Protein AF-A0A0G4HR84-F1 (afdb_monomer_lite)

Sequence (183 aa):
MVFVIFACIALIMGVVYDEWMLTPQGYNFYQYDRKYGAFGLSGAKRWTWFDFYETNFCPRVGSLMTFNQCSSPLCKYYQQKCFSFMYASYAAMTGQMFGSCCLATCAVALYCYVVPSEIGQINQYGDYPMPIPGISCFCMAVGAGMLFMSSVAACCLHRALREYDEDEDEVWAKYDRDDSDSD

Radius of gyration: 26.06 Å; chains: 1; bounding box: 68×34×80 Å

Structure (mmCIF, N/CA/C/O backbone):
data_AF-A0A0G4HR84-F1
#
_entry.id   AF-A0A0G4HR84-F1
#
loop_
_atom_site.group_PDB
_atom_site.id
_atom_site.type_symbol
_atom_site.label_atom_id
_atom_site.label_alt_id
_atom_site.label_comp_id
_atom_site.label_asym_id
_atom_site.label_entity_id
_atom_site.label_seq_id
_atom_site.pdbx_PDB_ins_code
_atom_site.Cartn_x
_atom_site.Cartn_y
_atom_site.Cartn_z
_atom_site.occupancy
_atom_site.B_iso_or_equiv
_atom_site.auth_seq_id
_atom_site.auth_comp_id
_atom_site.auth_asym_id
_atom_site.auth_atom_id
_atom_site.pdbx_PDB_model_num
ATOM 1 N N . MET A 1 1 ? 16.139 3.701 -16.767 1.00 75.06 1 MET A N 1
ATOM 2 C CA . MET A 1 1 ? 16.583 3.863 -15.358 1.00 75.06 1 MET A CA 1
ATOM 3 C C . MET A 1 1 ? 15.789 4.909 -14.580 1.00 75.06 1 MET A C 1
ATOM 5 O O . MET A 1 1 ? 15.297 4.569 -13.517 1.00 75.06 1 MET A O 1
ATOM 9 N N . VAL A 1 2 ? 15.605 6.137 -15.082 1.00 85.75 2 VAL A N 1
ATOM 10 C CA . VAL A 1 2 ? 14.897 7.216 -14.352 1.00 85.75 2 VAL A CA 1
ATOM 11 C C . VAL A 1 2 ? 13.491 6.810 -13.869 1.00 85.75 2 VAL A C 1
ATOM 13 O O . VAL A 1 2 ? 13.169 6.993 -12.699 1.00 85.75 2 VAL A O 1
ATOM 16 N N . PHE A 1 3 ? 12.687 6.169 -14.723 1.00 81.19 3 PHE A N 1
ATOM 17 C CA . PHE A 1 3 ? 11.349 5.679 -14.355 1.00 81.19 3 PHE A CA 1
ATOM 18 C C . PHE A 1 3 ? 11.356 4.644 -13.226 1.00 81.19 3 PHE A C 1
ATOM 20 O O . PHE A 1 3 ? 10.483 4.682 -12.366 1.00 81.19 3 PHE A O 1
ATOM 27 N N . VAL A 1 4 ? 12.363 3.767 -13.187 1.00 82.94 4 VAL A N 1
ATOM 28 C CA . VAL A 1 4 ? 12.513 2.756 -12.130 1.00 82.94 4 VAL A CA 1
ATOM 29 C C . VAL A 1 4 ? 12.810 3.426 -10.792 1.00 82.94 4 VAL A C 1
ATOM 31 O O . VAL A 1 4 ? 12.234 3.046 -9.782 1.00 82.94 4 VAL A O 1
ATOM 34 N N . ILE A 1 5 ? 13.648 4.467 -10.781 1.00 87.50 5 ILE A N 1
ATOM 35 C CA . ILE A 1 5 ? 13.966 5.218 -9.558 1.00 87.50 5 ILE A CA 1
ATOM 36 C C . ILE A 1 5 ? 12.703 5.876 -8.994 1.00 87.50 5 ILE A C 1
ATOM 38 O O . ILE A 1 5 ? 12.401 5.702 -7.816 1.00 87.50 5 ILE A O 1
ATOM 42 N N . PHE A 1 6 ? 11.931 6.575 -9.831 1.00 88.75 6 PHE A N 1
ATOM 43 C CA . PHE A 1 6 ? 10.670 7.182 -9.395 1.00 88.75 6 PHE A CA 1
ATOM 44 C C . PHE A 1 6 ? 9.652 6.143 -8.925 1.00 88.75 6 PHE A C 1
ATOM 46 O O . PHE A 1 6 ? 8.981 6.365 -7.919 1.00 88.75 6 PHE A O 1
ATOM 53 N N . ALA A 1 7 ? 9.578 4.995 -9.601 1.00 87.19 7 ALA A N 1
ATOM 54 C CA . ALA A 1 7 ? 8.711 3.899 -9.200 1.00 87.19 7 ALA A CA 1
ATOM 55 C C . ALA A 1 7 ? 9.098 3.344 -7.820 1.00 87.19 7 ALA A C 1
ATOM 57 O O . ALA A 1 7 ? 8.241 3.197 -6.953 1.00 87.19 7 ALA A O 1
ATOM 58 N N . CYS A 1 8 ? 10.392 3.116 -7.578 1.00 84.50 8 CYS A N 1
ATOM 59 C CA . CYS A 1 8 ? 10.902 2.686 -6.279 1.00 84.50 8 CYS A CA 1
ATOM 60 C C . CYS A 1 8 ? 10.609 3.715 -5.183 1.00 84.50 8 CYS A C 1
ATOM 62 O O . CYS A 1 8 ? 10.160 3.335 -4.107 1.00 84.50 8 CYS A O 1
ATOM 64 N N . ILE A 1 9 ? 10.806 5.011 -5.452 1.00 89.12 9 ILE A N 1
ATOM 65 C CA . ILE A 1 9 ? 10.472 6.076 -4.494 1.00 89.12 9 ILE A CA 1
ATOM 66 C C . ILE A 1 9 ? 8.974 6.050 -4.181 1.00 89.12 9 ILE A C 1
ATOM 68 O O . ILE A 1 9 ? 8.604 6.054 -3.012 1.00 89.12 9 ILE A O 1
ATOM 72 N N . ALA A 1 10 ? 8.110 5.972 -5.195 1.00 87.56 10 ALA A N 1
ATOM 73 C CA . ALA A 1 10 ? 6.664 5.917 -5.000 1.00 87.56 10 ALA A CA 1
ATOM 74 C C . ALA A 1 10 ? 6.238 4.692 -4.173 1.00 87.56 10 ALA A C 1
ATOM 76 O O . ALA A 1 10 ? 5.416 4.827 -3.270 1.00 87.56 10 ALA A O 1
ATOM 77 N N . LEU A 1 11 ? 6.842 3.524 -4.411 1.00 82.75 11 LEU A N 1
ATOM 78 C CA . LEU A 1 11 ? 6.594 2.319 -3.616 1.00 82.75 11 LEU A CA 1
ATOM 79 C C . LEU A 1 11 ? 7.079 2.477 -2.172 1.00 82.75 11 LEU A C 1
ATOM 81 O O . LEU A 1 11 ? 6.331 2.171 -1.250 1.00 82.75 11 LEU A O 1
ATOM 85 N N . ILE A 1 12 ? 8.283 3.014 -1.953 1.00 84.75 12 ILE A N 1
ATOM 86 C CA . ILE A 1 12 ? 8.812 3.274 -0.605 1.00 84.75 12 ILE A CA 1
ATOM 87 C C . ILE A 1 12 ? 7.895 4.242 0.145 1.00 84.75 12 ILE A C 1
ATOM 89 O O . ILE A 1 12 ? 7.533 3.978 1.287 1.00 84.75 12 ILE A O 1
ATOM 93 N N . MET A 1 13 ? 7.463 5.327 -0.498 1.00 86.56 13 MET A N 1
ATOM 94 C CA . MET A 1 13 ? 6.498 6.267 0.079 1.00 86.56 13 MET A CA 1
ATOM 95 C C . MET A 1 13 ? 5.164 5.569 0.371 1.00 86.56 13 MET A C 1
ATOM 97 O O . MET A 1 13 ? 4.581 5.761 1.433 1.00 86.56 13 MET A O 1
ATOM 101 N N . GLY A 1 14 ? 4.717 4.701 -0.535 1.00 80.31 14 GLY A N 1
ATOM 102 C CA . GLY A 1 14 ? 3.563 3.832 -0.353 1.00 80.31 14 GLY A CA 1
ATOM 103 C C . GLY A 1 14 ? 3.648 2.965 0.907 1.00 80.31 14 GLY A C 1
ATOM 104 O O . GLY A 1 14 ? 2.669 2.830 1.634 1.00 80.31 14 GLY A O 1
ATOM 105 N N . VAL A 1 15 ? 4.826 2.419 1.204 1.00 77.88 15 VAL A N 1
ATOM 106 C CA . VAL A 1 15 ? 5.069 1.562 2.374 1.00 77.88 15 VAL A CA 1
ATOM 107 C C . VAL A 1 15 ? 5.248 2.366 3.665 1.00 77.88 15 VAL A C 1
ATOM 109 O O . VAL A 1 15 ? 4.725 1.985 4.708 1.00 77.88 15 VAL A O 1
ATOM 112 N N . VAL A 1 16 ? 5.991 3.472 3.614 1.00 83.25 16 VAL A N 1
ATOM 113 C CA . VAL A 1 16 ? 6.385 4.241 4.806 1.00 83.25 16 VAL A CA 1
ATOM 114 C C . VAL A 1 16 ? 5.235 5.086 5.353 1.00 83.25 16 VAL A C 1
ATOM 116 O O . VAL A 1 16 ? 5.153 5.301 6.563 1.00 83.25 16 VAL A O 1
ATOM 119 N N . TYR A 1 17 ? 4.348 5.580 4.487 1.00 85.19 17 TYR A N 1
ATOM 120 C CA . TYR A 1 17 ? 3.247 6.433 4.918 1.00 85.19 17 TYR A CA 1
ATOM 121 C C . TYR A 1 17 ? 2.054 5.624 5.424 1.00 85.19 17 TYR A C 1
ATOM 123 O O . TYR A 1 17 ? 1.507 4.759 4.733 1.00 85.19 17 TYR A O 1
ATOM 131 N N . ASP A 1 18 ? 1.583 6.005 6.612 1.00 77.50 18 ASP A N 1
ATOM 132 C CA . ASP A 1 18 ? 0.468 5.365 7.311 1.00 77.50 18 ASP A CA 1
ATOM 133 C C . ASP A 1 18 ? -0.915 5.752 6.748 1.00 77.50 18 ASP A C 1
ATOM 135 O O . ASP A 1 18 ? -1.863 5.926 7.501 1.00 77.50 18 ASP A O 1
ATOM 139 N N . GLU A 1 19 ? -1.044 5.927 5.433 1.00 85.19 19 GLU A N 1
ATOM 140 C CA . GLU A 1 19 ? -2.256 6.431 4.768 1.00 85.19 19 GLU A CA 1
ATOM 141 C C . GLU A 1 19 ? -2.707 5.532 3.615 1.00 85.19 19 GLU A C 1
ATOM 143 O O . GLU A 1 19 ? -3.074 6.006 2.540 1.00 85.19 19 GLU A O 1
ATOM 148 N N . TRP A 1 20 ? -2.683 4.215 3.818 1.00 79.81 20 TRP A N 1
ATOM 149 C CA . TRP A 1 20 ? -3.296 3.297 2.858 1.00 79.81 20 TRP A CA 1
ATOM 150 C C . TRP A 1 20 ? -4.799 3.518 2.823 1.00 79.81 20 TRP A C 1
ATOM 15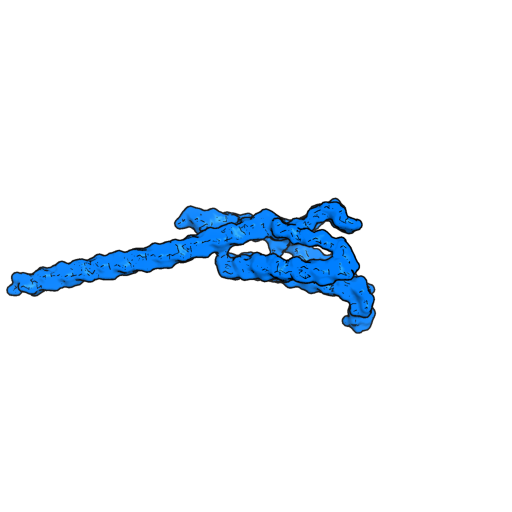2 O O . TRP A 1 20 ? -5.401 3.540 1.750 1.00 79.81 20 TRP A O 1
ATOM 162 N N . MET A 1 21 ? -5.389 3.759 3.995 1.00 78.31 21 MET A N 1
ATOM 163 C CA . MET A 1 21 ? -6.755 4.240 4.104 1.00 78.31 21 MET A CA 1
ATOM 164 C C . MET A 1 21 ? -6.926 5.318 5.144 1.00 78.31 21 MET A C 1
ATOM 166 O O . MET A 1 21 ? -6.183 5.407 6.120 1.00 78.31 21 MET A O 1
ATOM 170 N N . LEU A 1 22 ? -7.983 6.085 4.937 1.00 84.56 22 LEU A N 1
ATOM 171 C CA . LEU A 1 22 ? -8.442 7.119 5.828 1.00 84.56 22 LEU A CA 1
ATOM 172 C C . LEU A 1 22 ? -9.902 6.852 6.183 1.00 84.56 22 LEU A C 1
ATOM 174 O O . LEU A 1 22 ? -10.772 6.787 5.317 1.00 84.56 22 LEU A O 1
ATOM 178 N N . THR A 1 23 ? -10.177 6.733 7.473 1.00 83.94 23 THR A N 1
ATOM 179 C CA . THR A 1 23 ? -11.521 6.920 8.005 1.00 83.94 23 THR A CA 1
ATOM 180 C C . THR A 1 23 ? -11.618 8.359 8.509 1.00 83.94 23 THR A C 1
ATOM 182 O O . THR A 1 23 ? -10.965 8.662 9.514 1.00 83.94 23 THR A O 1
ATOM 185 N N . PRO A 1 24 ? -12.395 9.234 7.847 1.00 81.31 24 PRO A N 1
ATOM 186 C CA . PRO A 1 24 ? -12.554 10.609 8.293 1.00 81.31 24 PRO A CA 1
ATOM 187 C C . PRO A 1 24 ? -13.338 10.684 9.609 1.00 81.31 24 PRO A C 1
ATOM 189 O O . PRO A 1 24 ? -14.205 9.853 9.900 1.00 81.31 24 PRO A O 1
ATOM 192 N N . GLN A 1 25 ? -13.032 11.704 10.401 1.00 83.38 25 GLN A N 1
ATOM 193 C CA . GLN A 1 25 ? -13.768 12.080 11.600 1.00 83.38 25 GLN A CA 1
ATOM 194 C C . GLN A 1 25 ? -15.203 12.523 11.274 1.00 83.38 25 GLN A C 1
ATOM 196 O O . GLN A 1 25 ? -15.511 12.936 10.156 1.00 83.38 25 GLN A O 1
ATOM 201 N N . GLY A 1 26 ? -16.084 12.469 12.277 1.00 72.44 26 GLY A N 1
ATOM 202 C CA . GLY A 1 26 ? -17.453 12.999 12.177 1.00 72.44 26 GLY A CA 1
ATOM 203 C C . GLY A 1 26 ? -18.566 11.951 12.100 1.00 72.44 26 GLY A C 1
ATOM 204 O O . GLY A 1 26 ? -19.736 12.312 12.140 1.00 72.44 26 GLY A O 1
ATOM 205 N N . TYR A 1 27 ? -18.232 10.658 12.073 1.00 66.94 27 TYR A N 1
ATOM 206 C CA . TYR A 1 27 ? -19.216 9.577 12.189 1.00 66.94 27 TYR A CA 1
ATOM 207 C C . TYR A 1 27 ? -19.291 9.069 13.626 1.00 66.94 27 TYR A C 1
ATOM 209 O O . TYR A 1 27 ? -18.323 8.449 14.058 1.00 66.94 27 TYR A O 1
ATOM 217 N N . ASN A 1 28 ? -20.419 9.338 14.309 1.00 59.62 28 ASN A N 1
ATOM 218 C CA . ASN A 1 28 ? -20.989 8.872 15.600 1.00 59.62 28 ASN A CA 1
ATOM 219 C C . ASN A 1 28 ? -20.066 8.423 16.766 1.00 59.62 28 ASN A C 1
ATOM 221 O O . ASN A 1 28 ? -20.407 8.652 17.921 1.00 59.62 28 ASN A O 1
ATOM 225 N N . PHE A 1 29 ? -18.897 7.833 16.514 1.00 67.69 29 PHE A N 1
ATOM 226 C CA . PHE A 1 29 ? -17.915 7.365 17.500 1.00 67.69 29 PHE A CA 1
ATOM 227 C C . PHE A 1 29 ? -16.443 7.595 17.087 1.00 67.69 29 PHE A C 1
ATOM 229 O O . PHE A 1 29 ? -15.522 7.217 17.816 1.00 67.69 29 PHE A O 1
ATOM 236 N N . TYR A 1 30 ? -16.188 8.208 15.928 1.00 69.06 30 TYR A N 1
ATOM 237 C CA . TYR A 1 30 ? -14.851 8.522 15.420 1.00 69.06 30 TYR A CA 1
ATOM 238 C C . TYR A 1 30 ? -14.540 10.006 15.649 1.00 69.06 30 TYR A C 1
ATOM 240 O O . TYR A 1 30 ? -14.809 10.854 14.801 1.00 69.06 30 TYR A O 1
ATOM 248 N N . GLN A 1 31 ? -13.980 10.307 16.826 1.00 79.19 31 GLN A N 1
ATOM 249 C CA . GLN A 1 31 ? -13.562 11.665 17.213 1.00 79.19 31 GLN A CA 1
ATOM 250 C C . GLN A 1 31 ? -12.311 12.160 16.476 1.00 79.19 31 GLN A C 1
ATOM 252 O O . GLN A 1 31 ? -12.051 13.355 16.461 1.00 79.19 31 GLN A O 1
ATOM 257 N N . TYR A 1 32 ? -11.537 11.244 15.896 1.00 84.75 32 TYR A N 1
ATOM 258 C CA . TYR A 1 32 ? -10.284 11.540 15.213 1.00 84.75 32 TYR A CA 1
ATOM 259 C C . TYR A 1 32 ? -10.229 10.766 13.905 1.00 84.75 32 TYR A C 1
ATOM 261 O O . TYR A 1 32 ? -10.692 9.618 13.851 1.00 84.75 32 TYR A O 1
ATOM 269 N N . ASP A 1 33 ? -9.598 11.369 12.901 1.00 85.44 33 ASP A N 1
ATOM 270 C CA . ASP A 1 33 ? -9.232 10.676 11.674 1.00 85.44 33 ASP A CA 1
ATOM 271 C C . ASP A 1 33 ? -8.403 9.440 12.018 1.00 85.44 33 ASP A C 1
ATOM 273 O O . ASP A 1 33 ? -7.463 9.501 12.817 1.00 85.44 33 ASP A O 1
ATOM 277 N N . ARG A 1 34 ? -8.753 8.303 11.418 1.00 83.62 34 ARG A N 1
ATOM 278 C CA . ARG A 1 34 ? -7.942 7.091 11.523 1.00 83.62 34 ARG A CA 1
ATOM 279 C C . ARG A 1 34 ? -7.279 6.819 10.197 1.00 83.62 34 ARG A C 1
ATOM 281 O O . ARG A 1 34 ? -7.953 6.602 9.194 1.00 83.62 34 ARG A O 1
ATOM 288 N N . LYS A 1 35 ? -5.958 6.818 10.229 1.00 86.94 35 LYS A N 1
ATOM 289 C CA . LYS A 1 35 ? -5.100 6.507 9.104 1.00 86.94 35 LYS A CA 1
ATOM 290 C C . LYS A 1 35 ? -4.588 5.086 9.293 1.00 86.94 35 LYS A C 1
ATOM 292 O O . LYS A 1 35 ? -4.026 4.752 10.336 1.00 86.94 35 LYS A O 1
ATOM 297 N N . TYR A 1 36 ? -4.867 4.230 8.327 1.00 79.94 36 TYR A N 1
ATOM 298 C CA . TYR A 1 36 ? -4.453 2.836 8.338 1.00 79.94 36 TYR A CA 1
ATOM 299 C C . TYR A 1 36 ? -3.210 2.742 7.478 1.00 79.94 36 TYR A C 1
ATOM 301 O O . TYR A 1 36 ? -3.257 3.031 6.285 1.00 79.94 36 TYR A O 1
ATOM 309 N N . GLY A 1 37 ? -2.103 2.380 8.104 1.00 77.44 37 GLY A N 1
ATOM 310 C CA . GLY A 1 37 ? -0.826 2.179 7.459 1.00 77.44 37 GLY A CA 1
ATOM 311 C C . GLY A 1 37 ? -0.499 0.716 7.233 1.00 77.44 37 GLY A C 1
ATOM 312 O O . GLY A 1 37 ? -1.197 -0.202 7.662 1.00 77.44 37 GLY A O 1
ATOM 313 N N . ALA A 1 38 ? 0.646 0.537 6.596 1.00 70.50 38 ALA A N 1
ATOM 314 C CA . ALA A 1 38 ? 1.361 -0.717 6.451 1.00 70.50 38 ALA A CA 1
ATOM 315 C C . ALA A 1 38 ? 1.562 -1.468 7.776 1.00 70.50 38 ALA A C 1
ATOM 317 O O . ALA A 1 38 ? 1.187 -2.628 7.928 1.00 70.50 38 ALA A O 1
ATOM 318 N N . PHE A 1 39 ? 2.152 -0.773 8.746 1.00 75.38 39 PHE A N 1
ATOM 319 C CA . PHE A 1 39 ? 2.674 -1.369 9.976 1.00 75.38 39 PHE A CA 1
ATOM 320 C C . PHE A 1 39 ? 1.827 -1.035 11.202 1.00 75.38 39 PHE A C 1
ATOM 322 O O . PHE A 1 39 ? 2.048 -1.571 12.291 1.00 75.38 39 PHE A O 1
ATOM 329 N N . GLY A 1 40 ? 0.844 -0.157 11.041 1.00 79.00 40 GLY A N 1
ATOM 330 C CA . GLY A 1 40 ? 0.038 0.276 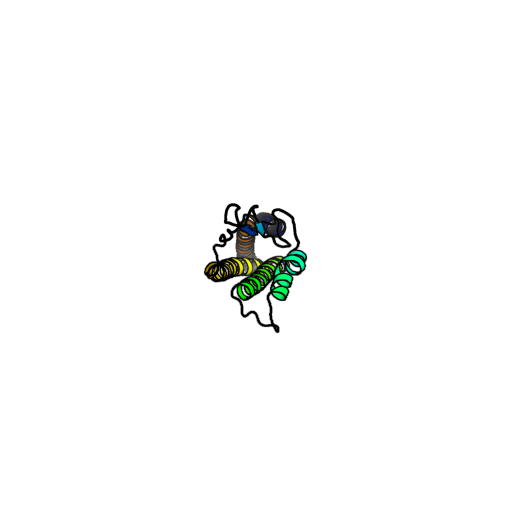12.158 1.00 79.00 40 GLY A CA 1
ATOM 331 C C . GLY A 1 40 ? -1.119 1.174 11.785 1.00 79.00 40 GLY A C 1
ATOM 332 O O . GLY A 1 40 ? -1.417 1.438 10.624 1.00 79.00 40 GLY A O 1
ATOM 333 N N . LEU A 1 41 ? -1.769 1.645 12.833 1.00 82.12 41 LEU A N 1
ATOM 334 C CA . LEU A 1 41 ? -2.863 2.586 12.802 1.00 82.12 41 LEU A CA 1
ATOM 335 C C . LEU A 1 41 ? -2.385 3.894 13.429 1.00 82.12 41 LEU A C 1
ATOM 337 O O . LEU A 1 41 ? -1.834 3.899 14.531 1.00 82.12 41 LEU A O 1
ATOM 341 N N . SER A 1 42 ? -2.657 5.008 12.764 1.00 86.75 42 SER A N 1
ATOM 342 C CA . SER A 1 42 ? -2.486 6.346 13.313 1.00 86.75 42 SER A CA 1
ATOM 343 C C . SER A 1 42 ? -3.844 7.029 13.483 1.00 86.75 42 SER A C 1
ATOM 345 O O . SER A 1 42 ? -4.789 6.775 12.742 1.00 86.75 42 SER A O 1
ATOM 347 N N . GLY A 1 43 ? -3.967 7.873 14.498 1.00 85.88 43 GLY A N 1
ATOM 348 C CA . GLY A 1 43 ? -5.188 8.596 14.843 1.00 85.88 43 GLY A CA 1
ATOM 349 C C . GLY A 1 43 ? -4.957 9.359 16.138 1.00 85.88 43 GLY A C 1
ATOM 350 O O . GLY A 1 43 ? -3.934 10.022 16.271 1.00 85.88 43 GLY A O 1
ATOM 351 N N . ALA A 1 44 ? -5.830 9.196 17.138 1.00 84.12 44 ALA A N 1
ATOM 352 C CA . ALA A 1 44 ? -5.611 9.767 18.478 1.00 84.12 44 ALA A CA 1
ATOM 353 C C . ALA A 1 44 ? -4.283 9.319 19.118 1.00 84.12 44 ALA A C 1
ATOM 355 O O . ALA A 1 44 ? -3.635 10.054 19.856 1.00 84.12 44 ALA A O 1
ATOM 356 N N . LYS A 1 45 ? -3.896 8.074 18.843 1.00 84.88 45 LYS A N 1
ATOM 357 C CA . LYS A 1 45 ? -2.634 7.467 19.249 1.00 84.88 45 LYS A CA 1
ATOM 358 C C . LYS A 1 45 ? -2.164 6.573 18.107 1.00 84.88 45 LYS A C 1
ATOM 360 O O . LYS A 1 45 ? -2.996 6.023 17.384 1.00 84.88 45 LYS A O 1
ATOM 365 N N . ARG A 1 46 ? -0.848 6.437 17.951 1.00 84.00 46 ARG A N 1
ATOM 366 C CA . ARG A 1 46 ? -0.242 5.502 17.000 1.00 84.00 46 ARG A CA 1
ATOM 367 C C . ARG A 1 46 ? -0.099 4.131 17.656 1.00 84.00 46 ARG A C 1
ATOM 369 O O . ARG A 1 46 ? 0.384 4.039 18.783 1.00 84.00 46 ARG A O 1
ATOM 376 N N . TRP A 1 47 ? -0.542 3.094 16.960 1.00 84.75 47 TRP A N 1
ATOM 377 C CA . TRP A 1 47 ? -0.483 1.703 17.402 1.00 84.75 47 TRP A CA 1
ATOM 378 C C . TRP A 1 47 ? 0.090 0.860 16.276 1.00 84.75 47 TRP A C 1
ATOM 380 O O . TRP A 1 47 ? -0.234 1.101 15.115 1.00 84.75 47 TRP A O 1
ATOM 390 N N . THR A 1 48 ? 0.898 -0.144 16.600 1.00 84.06 48 THR A N 1
ATOM 391 C CA . THR A 1 48 ? 1.208 -1.183 15.614 1.00 84.06 48 THR A CA 1
ATOM 392 C C . THR A 1 48 ? -0.031 -2.047 15.382 1.00 84.06 48 THR A C 1
ATOM 394 O O . THR A 1 48 ? -0.924 -2.095 16.233 1.00 84.06 48 THR A O 1
ATOM 397 N N . TRP A 1 49 ? -0.115 -2.732 14.239 1.00 76.06 49 TRP A N 1
ATOM 398 C CA . TRP A 1 49 ? -1.225 -3.662 13.993 1.00 76.06 49 TRP A CA 1
ATOM 399 C C . TRP A 1 49 ? -1.308 -4.748 15.062 1.00 76.06 49 TRP A C 1
ATOM 401 O O . TRP A 1 49 ? -2.405 -5.071 15.513 1.00 76.06 49 TRP A O 1
ATOM 411 N N . PHE A 1 50 ? -0.152 -5.246 15.501 1.00 75.81 50 PHE A N 1
ATOM 412 C CA . PHE A 1 50 ? -0.045 -6.249 16.551 1.00 75.81 50 PHE A CA 1
ATOM 413 C C . PHE A 1 50 ? -0.583 -5.725 17.885 1.00 75.81 50 PHE A C 1
ATOM 415 O O . PHE A 1 50 ? -1.523 -6.300 18.430 1.00 75.81 50 PHE A O 1
ATOM 422 N N . ASP A 1 51 ? -0.089 -4.569 18.344 1.00 79.56 51 ASP A N 1
ATOM 423 C CA . ASP A 1 51 ? -0.576 -3.957 19.582 1.00 79.56 51 ASP A CA 1
ATOM 424 C C . ASP A 1 51 ? -2.073 -3.673 19.484 1.00 79.56 51 ASP A C 1
ATOM 426 O O . ASP A 1 51 ? -2.830 -3.944 20.411 1.00 79.56 51 ASP A O 1
ATOM 430 N N . PHE A 1 52 ? -2.530 -3.133 18.355 1.00 76.81 52 PHE A N 1
ATOM 431 C CA . PHE A 1 52 ? -3.931 -2.788 18.160 1.00 76.81 52 PHE A CA 1
ATOM 432 C C . PHE A 1 52 ? -4.843 -4.024 18.196 1.00 76.81 52 PHE A C 1
ATOM 434 O O . PHE A 1 52 ? -5.894 -3.996 18.845 1.00 76.81 52 PHE A O 1
ATOM 441 N N . TYR A 1 53 ? -4.429 -5.110 17.543 1.00 71.62 53 TYR A N 1
ATOM 442 C CA . TYR A 1 53 ? -5.141 -6.384 17.517 1.00 71.62 53 TYR A CA 1
ATOM 443 C C . TYR A 1 53 ? -5.202 -7.027 18.907 1.00 71.62 53 TYR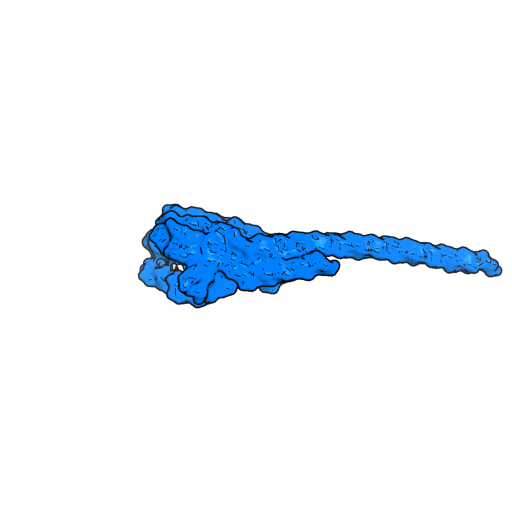 A C 1
ATOM 445 O O . TYR A 1 53 ? -6.298 -7.325 19.397 1.00 71.62 53 TYR A O 1
ATOM 453 N N . GLU A 1 54 ? -4.048 -7.178 19.562 1.00 72.50 54 GLU A N 1
ATOM 454 C CA . GLU A 1 54 ? -3.933 -7.877 20.843 1.00 72.50 54 GLU A CA 1
ATOM 455 C C . GLU A 1 54 ? -4.529 -7.102 22.011 1.00 72.50 54 GLU A C 1
ATOM 457 O O . GLU A 1 54 ? -5.052 -7.719 22.930 1.00 72.50 54 GLU A O 1
ATOM 462 N N . THR A 1 55 ? -4.482 -5.767 22.003 1.00 71.31 55 THR A N 1
ATOM 463 C CA . THR A 1 55 ? -4.879 -4.985 23.189 1.00 71.31 55 THR A CA 1
ATOM 464 C C . THR A 1 55 ? -6.274 -4.375 23.103 1.00 71.31 55 THR A C 1
ATOM 466 O O . THR A 1 55 ? -6.898 -4.161 24.142 1.00 71.31 55 THR A O 1
ATOM 469 N N . ASN A 1 56 ? -6.801 -4.087 21.904 1.00 67.75 56 ASN A N 1
ATOM 470 C CA . ASN A 1 56 ? -8.043 -3.311 21.779 1.00 67.75 56 ASN A CA 1
ATOM 471 C C . ASN A 1 56 ? -9.247 -4.105 21.267 1.00 67.75 56 ASN A C 1
ATOM 473 O O . ASN A 1 56 ? -10.346 -3.919 21.796 1.00 67.75 56 ASN A O 1
ATOM 477 N N . PHE A 1 57 ? -9.085 -4.946 20.240 1.00 68.56 57 PHE A N 1
ATOM 478 C CA . PHE A 1 57 ? -10.230 -5.575 19.568 1.00 68.56 57 PHE A CA 1
ATOM 479 C C . PHE A 1 57 ? -10.492 -7.007 20.021 1.00 68.56 57 PHE A C 1
ATOM 481 O O . PHE A 1 57 ? -11.580 -7.296 20.522 1.00 68.56 57 PHE A O 1
ATOM 488 N N . CYS A 1 58 ? -9.515 -7.899 19.881 1.00 67.00 58 CYS A N 1
ATOM 489 C CA . CYS A 1 58 ? -9.752 -9.318 20.125 1.00 67.00 58 CYS A CA 1
ATOM 490 C C . CYS A 1 58 ? -10.006 -9.689 21.604 1.00 67.00 58 CYS A C 1
ATOM 492 O O . CYS A 1 58 ? -10.871 -10.534 21.846 1.00 67.00 58 CYS A O 1
ATOM 494 N N . PRO A 1 59 ? -9.424 -9.014 22.617 1.00 67.38 59 PRO A N 1
ATOM 495 C CA . PRO A 1 59 ? -9.811 -9.251 24.013 1.00 67.38 59 PRO A CA 1
ATOM 496 C C . PRO A 1 59 ? -11.272 -8.894 24.307 1.00 67.38 59 PRO A C 1
ATOM 498 O O . PRO A 1 59 ? -11.930 -9.551 25.114 1.00 67.38 59 PRO A O 1
ATOM 501 N N . ARG A 1 60 ? -11.814 -7.873 23.625 1.00 67.38 60 ARG A N 1
ATOM 502 C CA . ARG A 1 60 ? -13.220 -7.473 23.791 1.00 67.38 60 ARG A CA 1
ATOM 503 C C . ARG A 1 60 ? -14.175 -8.522 23.229 1.00 67.38 60 ARG A C 1
ATOM 505 O O . ARG A 1 60 ? -15.234 -8.730 23.813 1.00 67.38 60 ARG A O 1
ATOM 512 N N . VAL A 1 61 ? -13.782 -9.231 22.168 1.00 66.62 61 VAL A N 1
ATOM 513 C CA . VAL A 1 61 ? -14.523 -10.406 21.677 1.00 66.62 61 VAL A CA 1
ATOM 514 C C . VAL A 1 61 ? -14.589 -11.475 22.764 1.00 66.62 61 VAL A C 1
ATOM 516 O O . VAL A 1 61 ? -15.677 -11.942 23.084 1.00 66.62 61 VAL A O 1
ATOM 519 N N . GLY A 1 62 ? -13.450 -11.791 23.389 1.00 66.25 62 GLY A N 1
ATOM 520 C CA . GLY A 1 62 ? -13.378 -12.766 24.480 1.00 66.25 62 GLY A CA 1
ATOM 521 C C . GLY A 1 62 ? -14.318 -12.435 25.641 1.00 66.25 62 GLY A C 1
ATOM 522 O O . GLY A 1 62 ? -15.007 -13.317 26.138 1.00 66.25 62 GLY A O 1
ATOM 523 N N . SER A 1 63 ? -14.431 -11.154 26.013 1.00 70.00 63 SER A N 1
ATOM 524 C CA . SER A 1 63 ? -15.354 -10.716 27.074 1.00 70.00 63 SER A CA 1
ATOM 525 C C . SER A 1 63 ? -16.844 -10.837 26.722 1.00 70.00 63 SER A C 1
ATOM 527 O O . SER A 1 63 ? -17.685 -10.868 27.615 1.00 70.00 63 SER A O 1
ATOM 529 N N . LEU A 1 64 ? -17.175 -10.895 25.429 1.00 72.94 64 LEU A N 1
ATOM 530 C CA . LEU A 1 64 ? -18.546 -11.018 24.927 1.00 72.94 64 LEU A CA 1
ATOM 531 C C . LEU A 1 64 ? -18.912 -12.464 24.558 1.00 72.94 64 LEU A C 1
ATOM 533 O O . LEU A 1 64 ? -20.091 -12.761 24.350 1.00 72.94 64 LEU A O 1
ATOM 537 N N . MET A 1 65 ? -17.922 -13.355 24.467 1.00 74.62 65 MET A N 1
ATOM 538 C CA . MET A 1 65 ? -18.121 -14.770 24.180 1.00 74.62 65 MET A CA 1
ATOM 539 C C . MET A 1 65 ? -18.642 -15.503 25.415 1.00 74.62 65 MET A C 1
ATOM 541 O O . MET A 1 65 ? -18.097 -15.400 26.510 1.00 74.62 65 MET A O 1
ATOM 545 N N . THR A 1 66 ? -19.683 -16.307 25.223 1.00 74.56 66 THR A N 1
ATOM 546 C CA . THR A 1 66 ? -20.194 -17.234 26.240 1.00 74.56 66 THR A CA 1
ATOM 547 C C . THR A 1 66 ? -19.963 -18.650 25.733 1.00 74.56 66 THR A C 1
ATOM 549 O O . THR A 1 66 ? -20.382 -18.977 24.628 1.00 74.56 66 THR A O 1
ATOM 552 N N . PHE A 1 67 ? -19.257 -19.490 26.499 1.00 81.44 67 PHE A N 1
ATOM 553 C CA . PHE A 1 67 ? -18.912 -20.865 26.091 1.00 81.44 67 PHE A CA 1
ATOM 554 C C . PHE A 1 67 ? -18.228 -20.962 24.710 1.00 81.44 67 PHE A C 1
ATOM 556 O O . PHE A 1 67 ? -18.556 -21.836 23.911 1.00 81.44 67 PHE A O 1
ATOM 563 N N . ASN A 1 68 ? -17.298 -20.048 24.402 1.00 76.75 68 ASN A N 1
ATOM 564 C CA . ASN A 1 68 ? -16.644 -19.929 23.085 1.00 76.75 68 ASN A CA 1
ATOM 565 C C . ASN A 1 68 ? -17.605 -19.686 21.903 1.00 76.75 68 ASN A C 1
ATOM 567 O O . ASN A 1 68 ? -17.222 -19.860 20.747 1.00 76.75 68 ASN A O 1
ATOM 571 N N . GLN A 1 69 ? -18.842 -19.262 22.166 1.00 79.31 69 GLN A N 1
ATOM 572 C CA . GLN A 1 69 ? -19.814 -18.911 21.140 1.00 79.31 69 GLN A CA 1
ATOM 573 C C . GLN A 1 69 ? -20.164 -17.422 21.223 1.00 79.31 69 GLN A C 1
ATOM 575 O O . GLN A 1 69 ? -20.474 -16.886 22.289 1.00 79.31 69 GLN A O 1
ATOM 580 N N . CYS A 1 70 ? -20.145 -16.750 20.070 1.00 78.19 70 CYS A N 1
ATOM 581 C CA . CYS A 1 70 ? -20.730 -15.422 19.914 1.00 78.19 70 CYS A CA 1
ATOM 582 C C . CYS A 1 70 ? -22.210 -15.556 19.543 1.00 78.19 70 CYS A C 1
ATOM 584 O O . CYS A 1 70 ? -22.573 -15.630 18.367 1.00 78.19 70 CYS A O 1
ATOM 586 N N . SER A 1 71 ? -23.078 -15.595 20.552 1.00 77.06 71 SER A N 1
ATOM 587 C CA . SER A 1 71 ? -24.534 -15.636 20.365 1.00 77.06 71 SER A CA 1
ATOM 588 C C . SER A 1 71 ? -25.133 -14.242 20.162 1.00 77.06 71 SER A C 1
ATOM 590 O O . SER A 1 71 ? -26.055 -14.081 19.361 1.00 77.06 71 SER A O 1
ATOM 592 N N . SER A 1 72 ? -24.585 -13.220 20.829 1.00 75.69 72 SER A N 1
ATOM 593 C CA . SER A 1 72 ? -25.090 -11.851 20.726 1.00 75.69 72 SER A CA 1
ATOM 594 C C . SER A 1 72 ? -24.658 -11.173 19.415 1.00 75.69 72 SER A C 1
ATOM 596 O O . SER A 1 72 ? -23.527 -11.379 18.955 1.00 75.69 72 SER A O 1
ATOM 598 N N . PRO A 1 73 ? -25.513 -10.316 18.819 1.00 71.00 73 PRO A N 1
ATOM 599 C CA . PRO A 1 73 ? -25.156 -9.532 17.634 1.00 71.00 73 PRO A CA 1
ATOM 600 C C . PRO A 1 73 ? -23.902 -8.682 17.857 1.00 71.00 73 PRO A C 1
ATOM 602 O O . PRO A 1 73 ? -23.062 -8.574 16.972 1.00 71.00 73 PRO A O 1
ATOM 605 N N . LEU A 1 74 ? -23.730 -8.157 19.075 1.00 71.06 74 LEU A N 1
ATOM 606 C CA . LEU A 1 74 ? -22.559 -7.373 19.461 1.00 71.06 74 LEU A CA 1
ATOM 607 C C . LEU A 1 74 ? -21.273 -8.218 19.456 1.00 71.06 74 LEU A C 1
ATOM 609 O O . LEU A 1 74 ? -20.235 -7.766 18.984 1.00 71.06 74 LEU A O 1
ATOM 613 N N . CYS A 1 75 ? -21.333 -9.459 19.946 1.00 76.69 75 CYS A N 1
ATOM 614 C CA . CYS A 1 75 ? -20.188 -10.367 19.927 1.00 76.69 75 CYS A CA 1
ATOM 615 C C . CYS A 1 75 ? -19.792 -10.721 18.489 1.00 76.69 75 CYS A C 1
ATOM 617 O O . CYS A 1 75 ? -18.627 -10.571 18.124 1.00 76.69 75 CYS A O 1
ATOM 619 N N . LYS A 1 76 ? -20.769 -11.105 17.651 1.00 74.06 76 LYS A N 1
ATOM 620 C CA . LYS A 1 76 ? -20.542 -11.398 16.224 1.00 74.06 76 LYS A CA 1
ATOM 621 C C . LYS A 1 76 ? -19.938 -10.200 15.496 1.00 74.06 76 LYS A C 1
ATOM 623 O O . LYS A 1 76 ? -18.984 -10.358 14.741 1.00 74.06 76 LYS A O 1
ATOM 628 N N . TYR A 1 77 ? -20.439 -9.006 15.802 1.00 70.12 77 TYR A N 1
ATOM 629 C CA . TYR A 1 77 ? -19.930 -7.745 15.286 1.00 70.12 77 TYR A CA 1
ATOM 630 C C . TYR A 1 77 ? -18.437 -7.540 15.602 1.00 70.12 77 TYR A C 1
ATOM 632 O O . TYR A 1 77 ? -17.631 -7.312 14.698 1.00 70.12 77 TYR A O 1
ATOM 640 N N . TYR A 1 78 ? -18.035 -7.653 16.874 1.00 70.69 78 TYR A N 1
ATOM 641 C CA . TYR A 1 78 ? -16.630 -7.477 17.262 1.00 70.69 78 TYR A CA 1
ATOM 642 C C . TYR A 1 78 ? -15.733 -8.605 16.743 1.00 70.69 78 TYR A C 1
ATOM 644 O O . TYR A 1 78 ? -14.583 -8.347 16.384 1.00 70.69 78 TYR A O 1
ATOM 652 N N . GLN A 1 79 ? -16.252 -9.834 16.676 1.00 76.12 79 GLN A N 1
ATOM 653 C CA . GLN A 1 79 ? -15.533 -10.986 16.138 1.00 76.12 79 GLN A CA 1
ATOM 654 C C . GLN A 1 79 ? -15.213 -10.783 14.657 1.00 76.12 79 GLN A C 1
ATOM 656 O O . GLN A 1 79 ? -14.054 -10.894 14.260 1.00 76.12 79 GLN A O 1
ATOM 661 N N . GLN A 1 80 ? -16.218 -10.422 13.858 1.00 72.50 80 GLN A N 1
ATOM 662 C CA . GLN A 1 80 ? -16.046 -10.164 12.434 1.00 72.50 80 GLN A CA 1
ATOM 663 C C . GLN A 1 80 ? -15.070 -9.012 12.202 1.00 72.50 80 GLN A C 1
ATOM 665 O O . GLN A 1 80 ? -14.110 -9.163 11.456 1.00 72.50 80 GLN A O 1
ATOM 670 N N . LYS A 1 81 ? -15.219 -7.915 12.951 1.00 69.00 81 LYS A N 1
ATOM 671 C CA . LYS A 1 81 ? -14.295 -6.780 12.893 1.00 69.00 81 LYS A CA 1
ATOM 672 C C . LYS A 1 81 ? -12.850 -7.181 13.197 1.00 69.00 81 LYS A C 1
ATOM 674 O O . LYS A 1 81 ? -11.949 -6.700 12.514 1.00 69.00 81 LYS A O 1
ATOM 679 N N . CYS A 1 82 ? -12.615 -8.067 14.172 1.00 73.19 82 CYS A N 1
ATOM 680 C CA . CYS A 1 82 ? -11.261 -8.545 14.467 1.00 73.19 82 CYS A CA 1
ATOM 681 C C . CYS A 1 82 ? -10.664 -9.321 13.275 1.00 73.19 82 CYS A C 1
ATOM 683 O O . CYS A 1 82 ? -9.527 -9.055 12.885 1.00 73.19 82 CYS A O 1
ATOM 685 N N . PHE A 1 83 ? -11.443 -10.204 12.637 1.00 73.88 83 PHE A N 1
ATOM 686 C CA . PHE A 1 83 ? -10.999 -10.947 11.452 1.00 73.88 83 PHE A CA 1
ATOM 687 C C . PHE A 1 83 ? -10.762 -10.049 10.236 1.00 73.88 83 PHE A C 1
ATOM 689 O O . PHE A 1 83 ? -9.711 -10.154 9.609 1.00 73.88 83 PHE A O 1
ATOM 696 N N . SER A 1 84 ? -11.687 -9.143 9.913 1.00 69.06 84 SER A N 1
ATOM 697 C CA . SER A 1 84 ? -11.549 -8.267 8.744 1.00 69.06 84 SER A CA 1
ATOM 698 C C . SER A 1 84 ? -10.312 -7.367 8.862 1.00 69.06 84 SER A C 1
ATOM 700 O O . SER A 1 84 ? -9.572 -7.212 7.892 1.00 69.06 84 SER A O 1
ATOM 702 N N . PHE A 1 85 ? -10.020 -6.831 10.057 1.00 67.75 85 PHE A N 1
ATOM 703 C CA . PHE A 1 85 ? -8.795 -6.054 10.288 1.00 67.75 85 PHE A CA 1
ATOM 704 C C . PHE A 1 85 ? -7.529 -6.905 10.213 1.00 67.75 85 PHE A C 1
ATOM 706 O O . PHE A 1 85 ? -6.527 -6.452 9.661 1.00 67.75 85 PHE A O 1
ATOM 713 N N . MET A 1 86 ? -7.578 -8.140 10.712 1.00 70.88 86 MET A N 1
ATOM 714 C CA . MET A 1 86 ? -6.473 -9.082 10.589 1.00 70.88 86 MET A CA 1
ATOM 715 C C . MET A 1 86 ? -6.166 -9.367 9.110 1.00 70.88 86 MET A C 1
ATOM 717 O O . MET A 1 86 ? -5.029 -9.184 8.684 1.00 70.88 86 MET A O 1
ATOM 721 N N . TYR A 1 87 ? -7.166 -9.707 8.293 1.00 70.44 87 TYR A N 1
ATOM 722 C CA . TYR A 1 87 ? -6.964 -9.941 6.859 1.00 70.44 87 TYR A CA 1
ATOM 723 C C . TYR A 1 87 ? -6.479 -8.697 6.114 1.00 70.44 87 TYR A C 1
ATOM 725 O O . TYR A 1 87 ? -5.563 -8.801 5.300 1.00 70.44 87 TYR A O 1
ATOM 733 N N . ALA A 1 88 ? -7.031 -7.521 6.422 1.00 65.19 88 ALA A N 1
ATOM 734 C CA . ALA A 1 88 ? -6.567 -6.263 5.847 1.00 65.19 88 ALA A CA 1
ATOM 735 C C . ALA A 1 88 ? -5.089 -6.000 6.191 1.00 65.19 88 ALA A C 1
ATOM 737 O O . ALA A 1 88 ? -4.307 -5.645 5.311 1.00 65.19 88 ALA A O 1
ATOM 738 N N . SER A 1 89 ? -4.680 -6.234 7.443 1.00 66.75 89 SER A N 1
ATOM 739 C CA . SER A 1 89 ? -3.281 -6.087 7.861 1.00 66.75 89 SER A CA 1
ATOM 740 C C . SER A 1 89 ? -2.358 -7.101 7.177 1.00 66.75 89 SER A C 1
ATOM 742 O O . SER A 1 89 ? -1.316 -6.711 6.657 1.00 66.75 89 SER A O 1
ATOM 744 N N . TYR A 1 90 ? -2.761 -8.371 7.061 1.00 69.38 90 TYR A N 1
ATOM 745 C CA . TYR A 1 90 ? -1.977 -9.380 6.346 1.00 69.38 90 TYR A CA 1
ATOM 746 C C . TYR A 1 90 ? -1.852 -9.067 4.857 1.00 69.38 90 TYR A C 1
ATOM 748 O O . TYR A 1 90 ? -0.763 -9.209 4.306 1.00 69.38 90 TYR A O 1
ATOM 756 N N . ALA A 1 91 ? -2.923 -8.610 4.204 1.00 66.06 91 ALA A N 1
ATOM 757 C CA . ALA A 1 91 ? -2.891 -8.187 2.805 1.00 66.06 91 ALA A CA 1
ATOM 758 C C . ALA A 1 91 ? -1.955 -6.983 2.598 1.00 66.06 91 ALA A C 1
ATOM 760 O O . ALA A 1 91 ? -1.164 -6.971 1.656 1.00 66.06 91 ALA A O 1
ATOM 761 N N . ALA A 1 92 ? -1.984 -6.008 3.514 1.00 64.12 92 ALA A N 1
ATOM 762 C CA . ALA A 1 92 ? -1.072 -4.868 3.487 1.00 64.12 92 ALA A CA 1
ATOM 763 C C . ALA A 1 92 ? 0.393 -5.308 3.680 1.00 64.12 92 ALA A C 1
ATOM 765 O O . ALA A 1 92 ? 1.251 -4.943 2.880 1.00 64.12 92 ALA A O 1
ATOM 766 N N . MET A 1 93 ? 0.679 -6.159 4.673 1.00 65.62 93 MET A N 1
ATOM 767 C CA . MET A 1 93 ? 2.036 -6.652 4.950 1.00 65.62 93 MET A CA 1
ATOM 768 C C . MET A 1 93 ? 2.585 -7.542 3.824 1.00 65.62 93 MET A C 1
ATOM 770 O O . MET A 1 93 ? 3.746 -7.407 3.435 1.00 65.62 93 MET A O 1
ATOM 774 N N . THR A 1 94 ? 1.763 -8.436 3.265 1.00 65.00 94 THR A N 1
ATOM 775 C CA . THR A 1 94 ? 2.171 -9.320 2.158 1.00 65.00 94 THR A CA 1
ATOM 776 C C . THR A 1 94 ? 2.394 -8.544 0.863 1.00 65.00 94 THR A C 1
ATOM 778 O O . THR A 1 94 ? 3.396 -8.773 0.190 1.00 65.00 94 THR A O 1
ATOM 781 N N . GLY A 1 95 ? 1.546 -7.561 0.545 1.00 59.16 95 GLY A N 1
ATOM 782 C CA . GLY A 1 95 ? 1.751 -6.682 -0.610 1.00 59.16 95 GLY A CA 1
ATOM 783 C C . GLY A 1 95 ? 3.062 -5.894 -0.578 1.00 59.16 95 GLY A C 1
ATOM 784 O O . GLY A 1 95 ? 3.612 -5.567 -1.627 1.00 59.16 95 GLY A O 1
ATOM 785 N N . GLN A 1 96 ? 3.579 -5.615 0.619 1.00 61.44 96 GLN A N 1
ATOM 786 C CA . GLN A 1 96 ? 4.765 -4.784 0.824 1.00 61.44 96 GLN A CA 1
ATOM 787 C C . GLN A 1 96 ? 6.060 -5.591 0.912 1.00 61.44 96 GLN A C 1
ATOM 789 O O . GLN A 1 96 ? 7.062 -5.181 0.332 1.00 61.44 96 GLN A O 1
ATOM 794 N N . MET A 1 97 ? 6.041 -6.751 1.581 1.00 58.94 97 MET A N 1
ATOM 795 C CA . MET A 1 97 ? 7.221 -7.618 1.726 1.00 58.94 97 MET A CA 1
ATOM 796 C C . MET A 1 97 ? 7.752 -8.120 0.386 1.00 58.94 97 MET A C 1
ATOM 798 O O . MET A 1 97 ? 8.953 -8.322 0.230 1.00 58.94 97 MET A O 1
ATOM 802 N N . PHE A 1 98 ? 6.866 -8.328 -0.588 1.00 56.16 98 PHE A N 1
ATOM 803 C CA . PHE A 1 98 ? 7.272 -8.969 -1.826 1.00 56.16 98 PHE A CA 1
ATOM 804 C C . PHE A 1 98 ? 7.736 -8.017 -2.922 1.00 56.16 98 PHE A C 1
ATOM 806 O O . PHE A 1 98 ? 8.283 -8.527 -3.895 1.00 56.16 98 PHE A O 1
ATOM 813 N N . GLY A 1 99 ? 7.551 -6.691 -2.789 1.00 51.84 99 GLY A N 1
ATOM 814 C CA . GLY A 1 99 ? 8.125 -5.634 -3.650 1.00 51.84 99 GLY A CA 1
ATOM 815 C C . GLY A 1 99 ? 7.907 -5.759 -5.168 1.00 51.84 99 GLY A C 1
ATOM 816 O O . GLY A 1 99 ? 8.291 -4.875 -5.931 1.00 51.84 99 GLY A O 1
ATOM 817 N N . SER A 1 100 ? 7.311 -6.854 -5.632 1.00 62.47 100 SER A N 1
ATOM 818 C CA . SER A 1 100 ? 7.154 -7.180 -7.032 1.00 62.47 100 SER A CA 1
ATOM 819 C C . SER A 1 100 ? 5.909 -6.483 -7.530 1.00 62.47 100 SER A C 1
ATOM 821 O O . SER A 1 100 ? 4.860 -6.497 -6.883 1.00 62.47 100 SER A O 1
ATOM 823 N N . CYS A 1 101 ? 6.041 -5.874 -8.701 1.00 65.44 101 CYS A N 1
ATOM 824 C CA . CYS A 1 101 ? 4.977 -5.133 -9.352 1.00 65.44 101 CYS A CA 1
ATOM 825 C C . CYS A 1 101 ? 3.638 -5.890 -9.325 1.00 65.44 101 CYS A C 1
ATOM 827 O O . CYS A 1 101 ? 2.620 -5.302 -8.962 1.00 65.44 101 CYS A O 1
ATOM 829 N N . CYS A 1 102 ? 3.656 -7.193 -9.629 1.00 66.06 102 CYS A N 1
ATOM 830 C CA . CYS A 1 102 ? 2.470 -8.050 -9.674 1.00 66.06 102 CYS A CA 1
ATOM 831 C C . CYS A 1 102 ? 1.856 -8.301 -8.290 1.00 66.06 102 CYS A C 1
ATOM 833 O O . CYS A 1 102 ? 0.639 -8.241 -8.138 1.00 66.06 102 CYS A O 1
ATOM 835 N N . LEU A 1 103 ? 2.673 -8.550 -7.261 1.00 68.50 103 LEU A N 1
ATOM 836 C CA . LEU A 1 103 ? 2.158 -8.787 -5.908 1.00 68.50 103 LEU A CA 1
ATOM 837 C C . LEU A 1 103 ? 1.657 -7.492 -5.259 1.00 68.50 103 LEU A C 1
ATOM 839 O O . LEU A 1 103 ? 0.648 -7.525 -4.559 1.00 68.50 103 LEU A O 1
ATOM 843 N N . ALA A 1 104 ? 2.279 -6.350 -5.567 1.00 69.56 104 ALA A N 1
ATOM 844 C CA . ALA A 1 104 ? 1.797 -5.039 -5.142 1.00 69.56 104 ALA A CA 1
ATOM 845 C C . ALA A 1 104 ? 0.438 -4.694 -5.780 1.00 69.56 104 ALA A C 1
ATOM 847 O O . ALA A 1 104 ? -0.463 -4.238 -5.079 1.00 69.56 104 ALA A O 1
ATOM 848 N N . THR A 1 105 ? 0.245 -4.966 -7.080 1.00 74.31 105 THR A N 1
ATOM 849 C CA . THR A 1 105 ? -1.060 -4.743 -7.737 1.00 74.31 105 THR A CA 1
ATOM 850 C C . THR A 1 105 ? -2.133 -5.684 -7.204 1.00 74.31 105 THR A C 1
ATOM 852 O O . THR A 1 105 ? -3.232 -5.227 -6.894 1.00 74.31 105 THR A O 1
ATOM 855 N N . CYS A 1 106 ? -1.821 -6.973 -7.038 1.00 74.50 106 CYS A N 1
ATOM 856 C CA . CYS A 1 106 ? -2.747 -7.936 -6.443 1.00 74.50 106 CYS A CA 1
ATOM 857 C C . CYS A 1 106 ? -3.132 -7.550 -5.012 1.00 74.50 106 CYS A C 1
ATOM 859 O O . CYS A 1 106 ? -4.301 -7.653 -4.655 1.00 74.50 106 CYS A O 1
ATOM 861 N N . ALA A 1 107 ? -2.182 -7.069 -4.206 1.00 70.81 107 ALA A N 1
ATOM 862 C CA . ALA A 1 107 ? -2.459 -6.625 -2.848 1.00 70.81 107 ALA A CA 1
ATOM 863 C C . ALA A 1 107 ? -3.367 -5.394 -2.824 1.00 70.81 107 ALA A C 1
ATOM 865 O O . ALA A 1 107 ? -4.351 -5.406 -2.095 1.00 70.81 107 ALA A O 1
ATOM 866 N N . VAL A 1 108 ? -3.106 -4.374 -3.652 1.00 74.94 108 VAL A N 1
ATOM 867 C CA . VAL A 1 108 ? -3.993 -3.202 -3.765 1.00 74.94 108 VAL A CA 1
ATOM 868 C C . VAL A 1 108 ? -5.392 -3.623 -4.222 1.00 74.94 108 VAL A C 1
ATOM 870 O O . VAL A 1 108 ? -6.375 -3.223 -3.607 1.00 74.94 108 VAL A O 1
ATOM 873 N N . ALA A 1 109 ? -5.501 -4.480 -5.241 1.00 78.69 109 ALA A N 1
ATOM 874 C CA . ALA A 1 109 ? -6.788 -4.949 -5.754 1.00 78.69 109 ALA A CA 1
ATOM 875 C C . ALA A 1 109 ? -7.575 -5.762 -4.714 1.00 78.69 109 ALA A C 1
ATOM 877 O O . ALA A 1 109 ? -8.753 -5.492 -4.474 1.00 78.69 109 ALA A O 1
ATOM 878 N N . LEU A 1 110 ? -6.919 -6.725 -4.060 1.00 75.31 110 LEU A N 1
ATOM 879 C CA . LEU A 1 110 ? -7.520 -7.534 -3.002 1.00 75.31 110 LEU A CA 1
ATOM 880 C C . LEU A 1 110 ? -7.943 -6.652 -1.830 1.00 75.31 110 LEU A C 1
ATOM 882 O O . LEU A 1 110 ? -9.035 -6.815 -1.301 1.00 75.31 110 LEU A O 1
ATOM 886 N N . TYR A 1 111 ? -7.124 -5.671 -1.470 1.00 71.06 111 TYR A N 1
ATOM 887 C CA . TYR A 1 111 ? -7.423 -4.740 -0.395 1.00 71.06 111 TYR A CA 1
ATOM 888 C C . TYR A 1 111 ? -8.619 -3.832 -0.734 1.00 71.06 111 TYR A C 1
ATOM 890 O O . TYR A 1 111 ? -9.535 -3.699 0.076 1.00 71.06 111 TYR A O 1
ATOM 898 N N . CYS A 1 112 ? -8.685 -3.293 -1.956 1.00 74.94 112 CYS A N 1
ATOM 899 C CA . CYS A 1 112 ? -9.826 -2.518 -2.451 1.00 74.94 112 CYS A CA 1
ATOM 900 C C . CYS A 1 112 ? -11.113 -3.343 -2.600 1.00 74.94 112 CYS A C 1
ATOM 902 O O . CYS A 1 112 ? -12.193 -2.762 -2.595 1.00 74.94 112 CYS A O 1
ATOM 904 N N . TYR A 1 113 ? -11.024 -4.668 -2.730 1.00 80.25 113 TYR A N 1
ATOM 905 C CA . TYR A 1 113 ? -12.188 -5.554 -2.803 1.00 80.25 113 TYR A CA 1
ATOM 906 C C . TYR A 1 113 ? -12.663 -6.016 -1.419 1.00 80.25 113 TYR A C 1
ATOM 908 O O . TYR A 1 113 ? -13.846 -5.921 -1.087 1.00 80.25 113 TYR A O 1
ATOM 916 N N . VAL A 1 114 ? -11.733 -6.501 -0.592 1.00 74.62 114 VAL A N 1
ATOM 917 C CA . VAL A 1 114 ? -12.029 -7.081 0.721 1.00 74.62 114 VAL A CA 1
ATOM 918 C C . VAL A 1 114 ? -12.534 -6.007 1.673 1.00 74.62 114 VAL A C 1
ATOM 920 O O . VAL A 1 114 ? -13.555 -6.210 2.321 1.00 74.62 114 VAL A O 1
ATOM 923 N N . VAL A 1 115 ? -11.885 -4.841 1.735 1.00 72.31 115 VAL A N 1
ATOM 924 C CA . VAL A 1 115 ? -12.250 -3.816 2.719 1.00 72.31 115 VAL A CA 1
ATOM 925 C C . VAL A 1 115 ? -13.703 -3.341 2.559 1.00 72.31 115 VAL A C 1
ATOM 927 O O . VAL A 1 115 ? -14.427 -3.379 3.556 1.00 72.31 115 VAL A O 1
ATOM 930 N N . PRO A 1 116 ? -14.183 -2.910 1.374 1.00 71.81 116 PRO A N 1
ATOM 931 C CA . PRO A 1 116 ? -15.568 -2.464 1.237 1.00 71.81 116 PRO A CA 1
ATOM 932 C C . PRO A 1 116 ? -16.576 -3.594 1.453 1.00 71.81 116 PRO A C 1
ATOM 934 O O . PRO A 1 116 ? -17.623 -3.355 2.047 1.00 71.81 116 PRO A O 1
ATOM 937 N N . SER A 1 117 ? -16.257 -4.820 1.018 1.00 77.00 117 SER A N 1
ATOM 938 C CA . SER A 1 117 ? -17.106 -5.998 1.242 1.00 77.00 117 SER A CA 1
ATOM 939 C C . SER A 1 117 ? -17.298 -6.270 2.735 1.00 77.00 117 SER A C 1
ATOM 941 O O . SER A 1 117 ? -18.427 -6.369 3.218 1.00 77.00 117 SER A O 1
ATOM 943 N N . GLU A 1 118 ? -16.199 -6.333 3.486 1.00 70.88 118 GLU A N 1
ATOM 944 C CA . GLU A 1 118 ? -16.224 -6.582 4.926 1.00 70.88 118 GLU A CA 1
ATOM 945 C C . GLU A 1 118 ? -16.933 -5.451 5.679 1.00 70.88 118 GLU A C 1
ATOM 947 O O . GLU A 1 118 ? -17.761 -5.695 6.555 1.00 70.88 118 GLU A O 1
ATOM 952 N N . ILE A 1 119 ? -16.679 -4.196 5.302 1.00 69.50 119 ILE A N 1
ATOM 953 C CA . ILE A 1 119 ? -17.308 -3.041 5.951 1.00 69.50 119 ILE A CA 1
ATOM 954 C C . ILE A 1 119 ? -18.791 -2.933 5.601 1.00 69.50 119 ILE A C 1
ATOM 956 O O . ILE A 1 119 ? -19.585 -2.561 6.461 1.00 69.50 119 ILE A O 1
ATOM 960 N N . GLY A 1 120 ? -19.196 -3.336 4.397 1.00 73.31 120 GLY A N 1
ATOM 961 C CA . GLY A 1 120 ? -20.603 -3.453 4.022 1.00 73.31 120 GLY A CA 1
ATOM 962 C C . GLY A 1 120 ? -21.365 -4.440 4.910 1.00 73.31 120 GLY A C 1
ATOM 963 O O . GLY A 1 120 ? -22.484 -4.149 5.327 1.00 73.31 120 GLY A O 1
ATOM 964 N N . GLN A 1 121 ? -20.747 -5.570 5.269 1.00 71.50 121 GLN A N 1
ATOM 965 C CA . GLN A 1 121 ? -21.345 -6.532 6.204 1.00 71.50 121 GLN A CA 1
ATOM 966 C C . GLN A 1 121 ? -21.428 -5.967 7.626 1.00 71.50 121 GLN A C 1
ATOM 968 O O . GLN A 1 121 ? -22.452 -6.102 8.294 1.00 71.50 121 GLN A O 1
ATOM 973 N N . ILE A 1 122 ? -20.383 -5.269 8.071 1.00 66.62 122 ILE A N 1
ATOM 974 C CA . ILE A 1 122 ? -20.348 -4.578 9.367 1.00 66.62 122 ILE A CA 1
ATOM 975 C C . ILE A 1 122 ? -21.431 -3.483 9.434 1.00 66.62 122 ILE A C 1
ATOM 977 O O . ILE A 1 122 ? -22.063 -3.320 10.481 1.00 66.62 122 ILE A O 1
ATOM 981 N N . ASN A 1 123 ? -21.695 -2.790 8.320 1.00 70.31 123 ASN A N 1
ATOM 982 C CA . ASN A 1 123 ? -22.700 -1.730 8.223 1.00 70.31 123 ASN A CA 1
ATOM 983 C C . ASN A 1 123 ? -24.147 -2.211 8.384 1.00 70.31 123 ASN A C 1
ATOM 985 O O . ASN A 1 123 ? -25.029 -1.409 8.673 1.00 70.31 123 ASN A O 1
ATOM 989 N N . GLN A 1 124 ? -24.407 -3.517 8.282 1.00 73.00 124 GLN A N 1
ATOM 990 C CA . GLN A 1 124 ? -25.727 -4.081 8.592 1.00 73.00 124 GLN A CA 1
ATOM 991 C C . GLN A 1 124 ? -26.084 -3.965 10.082 1.00 73.00 124 GLN A C 1
ATOM 993 O O . GLN A 1 124 ? -27.255 -4.041 10.446 1.00 73.00 124 GLN A O 1
ATOM 998 N N . TYR A 1 125 ? -25.080 -3.784 10.945 1.00 67.69 125 TYR A N 1
ATOM 999 C CA . TYR A 1 125 ? -25.233 -3.770 12.400 1.00 67.69 125 TYR A CA 1
ATOM 1000 C C . TYR A 1 125 ? -24.951 -2.397 13.032 1.00 67.69 125 TYR A C 1
ATOM 1002 O O . TYR A 1 125 ? -25.036 -2.256 14.252 1.00 67.69 125 TYR A O 1
ATOM 1010 N N . GLY A 1 126 ? -24.614 -1.385 12.230 1.00 67.62 126 GLY A N 1
ATOM 1011 C CA . GLY A 1 126 ? -24.425 -0.003 12.672 1.00 67.62 126 GLY A CA 1
ATOM 1012 C C . GLY A 1 126 ? -23.767 0.861 11.602 1.00 67.62 126 GLY A C 1
ATOM 1013 O O . GLY A 1 126 ? -23.112 0.338 10.712 1.00 67.62 126 GLY A O 1
ATOM 1014 N N . ASP A 1 127 ? -23.896 2.182 11.699 1.00 68.25 127 ASP A N 1
ATOM 1015 C CA . ASP A 1 127 ? -23.288 3.094 10.725 1.00 68.25 127 ASP A CA 1
ATOM 1016 C C . ASP A 1 127 ? -21.775 3.213 10.947 1.00 68.25 127 ASP A C 1
ATOM 1018 O O . ASP A 1 127 ? -21.320 3.890 11.878 1.00 68.25 127 ASP A O 1
ATOM 1022 N N . TYR A 1 128 ? -20.984 2.577 10.078 1.00 68.12 128 TYR A N 1
ATOM 1023 C CA . TYR A 1 128 ? -19.542 2.783 10.008 1.00 68.12 128 TYR A CA 1
ATOM 1024 C C . TYR A 1 128 ? -19.157 3.615 8.786 1.00 68.12 128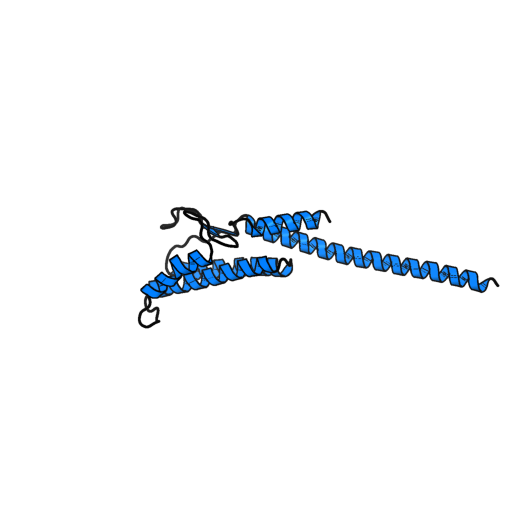 TYR A C 1
ATOM 1026 O O . TYR A 1 128 ? -19.632 3.364 7.672 1.00 68.12 128 TYR A O 1
ATOM 1034 N N . PRO A 1 129 ? -18.251 4.590 8.974 1.00 73.69 129 PRO A N 1
ATOM 1035 C CA . PRO A 1 129 ? -17.681 5.319 7.857 1.00 73.69 129 PRO A CA 1
ATOM 1036 C C . PRO A 1 129 ? -16.942 4.347 6.940 1.00 73.69 129 PRO A C 1
ATOM 1038 O O . PRO A 1 129 ? -16.071 3.594 7.389 1.00 73.69 129 PRO A O 1
ATOM 1041 N N . MET A 1 130 ? -17.267 4.389 5.648 1.00 77.00 130 MET A N 1
ATOM 1042 C CA . MET A 1 130 ? -16.484 3.666 4.657 1.00 77.00 130 MET A CA 1
ATOM 1043 C C . MET A 1 130 ? -15.086 4.294 4.579 1.00 77.00 130 MET A C 1
ATOM 1045 O O . MET A 1 130 ? -14.972 5.504 4.369 1.00 77.00 130 MET A O 1
ATOM 1049 N N . PRO A 1 131 ? -14.016 3.512 4.787 1.00 76.12 131 PRO A N 1
ATOM 1050 C CA . PRO A 1 131 ? -12.664 4.003 4.654 1.00 76.12 131 PRO A CA 1
ATOM 1051 C C . PRO A 1 131 ? -12.389 4.308 3.187 1.00 76.12 131 PRO A C 1
ATOM 1053 O O . PRO A 1 131 ? -12.801 3.583 2.281 1.00 76.12 131 PRO A O 1
ATOM 1056 N N . ILE A 1 132 ? -11.688 5.407 2.974 1.00 83.62 132 ILE A N 1
ATOM 1057 C CA . ILE A 1 132 ? -11.342 5.918 1.657 1.00 83.62 132 ILE A CA 1
ATOM 1058 C C . ILE A 1 132 ? -9.876 5.549 1.410 1.00 83.62 132 ILE A C 1
ATOM 1060 O O . ILE A 1 132 ? -9.074 5.673 2.342 1.00 83.62 132 ILE A O 1
ATOM 1064 N N . PRO A 1 133 ? -9.493 5.097 0.203 1.00 84.19 133 PRO A N 1
ATOM 1065 C CA . PRO A 1 133 ? -8.086 4.913 -0.134 1.00 84.19 133 PRO A CA 1
ATOM 1066 C C . PRO A 1 133 ? -7.325 6.226 0.079 1.00 84.19 133 PRO A C 1
ATOM 1068 O O . PRO A 1 133 ? -7.725 7.278 -0.420 1.00 84.19 133 PRO A O 1
ATOM 1071 N N . GLY A 1 134 ? -6.253 6.167 0.864 1.00 85.00 134 GLY A N 1
ATOM 1072 C CA . GLY A 1 134 ? -5.411 7.322 1.150 1.00 85.00 134 GLY A CA 1
ATOM 1073 C C . GLY A 1 134 ? -4.257 7.450 0.157 1.00 85.00 134 GLY A C 1
ATOM 1074 O O . GLY A 1 134 ? -4.103 6.647 -0.769 1.00 85.00 134 GLY A O 1
ATOM 1075 N N . ILE A 1 135 ? -3.433 8.484 0.338 1.00 86.94 135 ILE A N 1
ATOM 1076 C CA . IL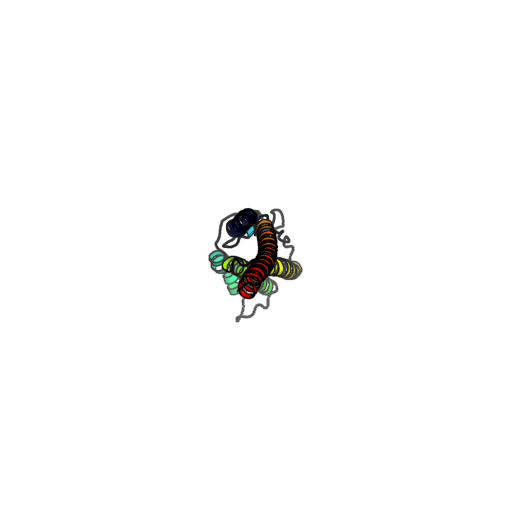E A 1 135 ? -2.405 8.859 -0.640 1.00 86.94 135 ILE A CA 1
ATOM 1077 C C . ILE A 1 135 ? -1.361 7.763 -0.859 1.00 86.94 135 ILE A C 1
ATOM 1079 O O . ILE A 1 135 ? -0.875 7.596 -1.976 1.00 86.94 135 ILE A O 1
ATOM 1083 N N . SER A 1 136 ? -1.037 6.973 0.167 1.00 84.75 136 SER A N 1
ATOM 1084 C CA . SER A 1 136 ? -0.001 5.953 0.032 1.00 84.75 136 SER A CA 1
ATOM 1085 C C . SER A 1 136 ? -0.485 4.735 -0.760 1.00 84.75 136 SER A C 1
ATOM 1087 O O . SER A 1 136 ? 0.306 4.151 -1.500 1.00 84.75 136 SER A O 1
ATOM 1089 N N . CYS A 1 137 ? -1.791 4.440 -0.748 1.00 82.38 137 CYS A N 1
ATOM 1090 C CA . CYS A 1 137 ? -2.401 3.477 -1.671 1.00 82.38 137 CYS A CA 1
ATOM 1091 C C . CYS A 1 137 ? -2.251 3.930 -3.137 1.00 82.38 137 CYS A C 1
ATOM 1093 O O . CYS A 1 137 ? -1.852 3.142 -3.998 1.00 82.38 137 CYS A O 1
ATOM 1095 N N . PHE A 1 138 ? -2.463 5.223 -3.421 1.00 86.25 138 PHE A N 1
ATOM 1096 C CA . PHE A 1 138 ? -2.223 5.784 -4.757 1.00 86.25 138 PHE A CA 1
ATOM 1097 C C . PHE A 1 138 ? -0.745 5.722 -5.157 1.00 86.25 138 PHE A C 1
ATOM 1099 O O . PHE A 1 138 ? -0.437 5.323 -6.279 1.00 86.25 138 PHE A O 1
ATOM 1106 N N . CYS A 1 139 ? 0.175 6.053 -4.247 1.00 86.88 139 CYS A N 1
ATOM 1107 C CA . CYS A 1 139 ? 1.613 5.935 -4.495 1.00 86.88 139 CYS A CA 1
ATOM 1108 C C . CYS A 1 139 ? 2.021 4.493 -4.833 1.00 86.88 139 CYS A C 1
ATOM 1110 O O . CYS A 1 139 ? 2.808 4.289 -5.757 1.00 86.88 139 CYS A O 1
ATOM 1112 N N . MET A 1 140 ? 1.447 3.496 -4.148 1.00 83.31 140 MET A N 1
ATOM 1113 C CA . MET A 1 140 ? 1.671 2.081 -4.462 1.00 83.31 140 MET A CA 1
ATOM 1114 C C . MET A 1 140 ? 1.162 1.715 -5.855 1.00 83.31 140 MET A C 1
ATOM 1116 O O . MET A 1 140 ? 1.881 1.073 -6.618 1.00 83.31 140 MET A O 1
ATOM 1120 N N . ALA A 1 141 ? -0.053 2.143 -6.209 1.00 83.62 141 ALA A N 1
ATOM 1121 C CA . ALA A 1 141 ? -0.635 1.871 -7.520 1.00 83.62 141 ALA A CA 1
ATOM 1122 C C . ALA A 1 141 ? 0.185 2.508 -8.657 1.00 83.62 141 ALA A C 1
ATOM 1124 O O . ALA A 1 141 ? 0.492 1.845 -9.649 1.00 83.62 141 ALA A O 1
ATOM 1125 N N . VAL A 1 142 ? 0.597 3.770 -8.493 1.00 88.12 142 VAL A N 1
ATOM 1126 C CA . VAL A 1 142 ? 1.440 4.486 -9.464 1.00 88.12 142 VAL A CA 1
ATOM 1127 C C . VAL A 1 142 ? 2.820 3.841 -9.564 1.00 88.12 142 VAL A C 1
ATOM 1129 O O . VAL A 1 142 ? 3.284 3.561 -10.668 1.00 88.12 142 VAL A O 1
ATOM 1132 N N . GLY A 1 143 ? 3.459 3.553 -8.429 1.00 86.31 143 GLY A N 1
ATOM 1133 C CA . GLY A 1 143 ? 4.764 2.898 -8.389 1.00 86.31 143 GLY A CA 1
ATOM 1134 C C . GLY A 1 143 ? 4.746 1.526 -9.065 1.00 86.31 143 GLY A C 1
ATOM 1135 O O . GLY A 1 143 ? 5.616 1.233 -9.885 1.00 86.31 143 GLY A O 1
ATOM 1136 N N . ALA A 1 144 ? 3.712 0.719 -8.811 1.00 84.62 144 ALA A N 1
ATOM 1137 C CA . ALA A 1 144 ? 3.513 -0.555 -9.495 1.00 84.62 144 ALA A CA 1
ATOM 1138 C C . ALA A 1 144 ? 3.330 -0.354 -11.009 1.00 84.62 144 ALA A C 1
ATOM 1140 O O . ALA A 1 144 ? 4.047 -0.966 -11.797 1.00 84.62 144 ALA A O 1
ATOM 1141 N N . GLY A 1 145 ? 2.456 0.563 -11.436 1.00 85.50 145 GLY A N 1
ATOM 1142 C CA . GLY A 1 145 ? 2.253 0.857 -12.858 1.00 85.50 145 GLY A CA 1
ATOM 1143 C C . GLY A 1 145 ? 3.540 1.283 -13.578 1.00 85.50 145 GLY A C 1
ATOM 1144 O O . GLY A 1 145 ? 3.829 0.810 -14.678 1.00 85.50 145 GLY A O 1
ATOM 1145 N N . MET A 1 146 ? 4.366 2.117 -12.942 1.00 88.06 146 MET A N 1
ATOM 1146 C CA . MET A 1 146 ? 5.647 2.554 -13.505 1.00 88.06 146 MET A CA 1
ATOM 1147 C C . MET A 1 146 ? 6.675 1.418 -13.601 1.00 88.06 146 MET A C 1
ATOM 1149 O O . MET A 1 146 ? 7.403 1.343 -14.597 1.00 88.06 146 MET A O 1
ATOM 1153 N N . LEU A 1 147 ? 6.736 0.521 -12.608 1.00 85.06 147 LEU A N 1
ATOM 1154 C CA . LEU A 1 147 ? 7.581 -0.676 -12.686 1.00 85.06 147 LEU A CA 1
ATOM 1155 C C . LEU A 1 147 ? 7.121 -1.617 -13.799 1.00 85.06 147 LEU A C 1
ATOM 1157 O O . LEU A 1 147 ? 7.963 -2.108 -14.550 1.00 85.06 147 LEU A O 1
ATOM 1161 N N . PHE A 1 148 ? 5.809 -1.824 -13.946 1.00 85.38 148 PHE A N 1
ATOM 1162 C CA . PHE A 1 148 ? 5.255 -2.644 -15.020 1.00 85.38 148 PHE A CA 1
ATOM 1163 C C . PHE A 1 148 ? 5.690 -2.115 -16.388 1.00 85.38 148 PHE A C 1
ATOM 1165 O O . PHE A 1 148 ? 6.322 -2.834 -17.160 1.00 85.38 148 PHE A O 1
ATOM 1172 N N . MET A 1 149 ? 5.454 -0.828 -16.653 1.00 87.50 149 MET A N 1
ATOM 1173 C CA . MET A 1 149 ? 5.842 -0.203 -17.920 1.00 87.50 149 MET A CA 1
ATOM 1174 C C . MET A 1 149 ? 7.356 -0.253 -18.152 1.00 87.50 149 MET A C 1
ATOM 1176 O O . MET A 1 149 ? 7.800 -0.501 -19.272 1.00 87.50 149 MET A O 1
ATOM 1180 N N . SER A 1 150 ? 8.157 -0.085 -17.095 1.00 87.62 150 SER A N 1
ATOM 1181 C CA . SER A 1 150 ? 9.617 -0.206 -17.182 1.00 87.62 150 SER A CA 1
ATOM 1182 C C . SER A 1 150 ? 10.060 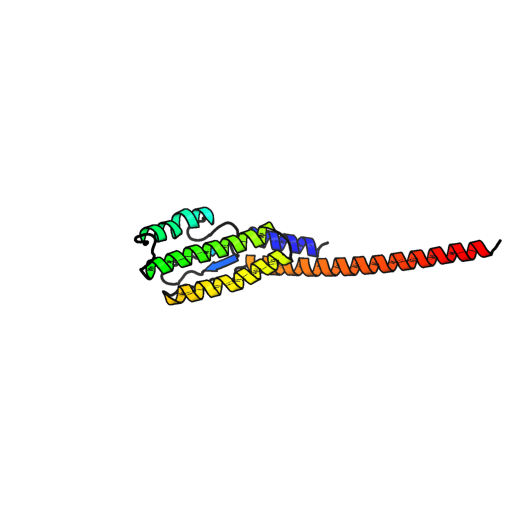-1.629 -17.534 1.00 87.62 150 SER A C 1
ATOM 1184 O O . SER A 1 150 ? 10.997 -1.791 -18.312 1.00 87.62 150 SER A O 1
ATOM 1186 N N . SER A 1 151 ? 9.385 -2.653 -17.001 1.00 85.75 151 SER A N 1
ATOM 1187 C CA . SER A 1 151 ? 9.675 -4.055 -17.323 1.00 85.75 151 SER A CA 1
ATOM 1188 C C . SER A 1 151 ? 9.343 -4.388 -18.778 1.00 85.75 151 SER A C 1
ATOM 1190 O O . SER A 1 151 ? 10.176 -4.965 -19.471 1.00 85.75 151 SER A O 1
ATOM 1192 N N . VAL A 1 152 ? 8.191 -3.927 -19.279 1.00 88.19 152 VAL A N 1
ATOM 1193 C CA . VAL A 1 152 ? 7.800 -4.099 -20.685 1.00 88.19 152 VAL A CA 1
ATOM 1194 C C . VAL A 1 152 ? 8.808 -3.412 -21.605 1.00 88.19 152 VAL A C 1
ATOM 1196 O O . VAL A 1 152 ? 9.299 -4.030 -22.545 1.00 88.19 152 VAL A O 1
ATOM 1199 N N . ALA A 1 153 ? 9.189 -2.168 -21.297 1.00 87.19 153 ALA A N 1
ATOM 1200 C CA . ALA A 1 153 ? 10.185 -1.434 -22.073 1.00 87.19 153 ALA A CA 1
ATOM 1201 C C . ALA A 1 153 ? 11.555 -2.134 -22.080 1.00 87.19 153 ALA A C 1
ATOM 1203 O O . ALA A 1 153 ? 12.199 -2.200 -23.124 1.00 87.19 153 ALA A O 1
ATOM 1204 N N . ALA A 1 154 ? 11.988 -2.691 -20.943 1.00 86.19 154 ALA A N 1
ATOM 1205 C CA . ALA A 1 154 ? 13.232 -3.453 -20.858 1.00 86.19 154 ALA A CA 1
ATOM 1206 C C . ALA A 1 154 ? 13.179 -4.740 -21.696 1.00 86.19 154 ALA A C 1
ATOM 1208 O O . ALA A 1 154 ? 14.148 -5.050 -22.382 1.00 86.19 154 ALA A O 1
ATOM 1209 N N . CYS A 1 155 ? 12.048 -5.454 -21.701 1.00 87.25 155 CYS A N 1
ATOM 1210 C CA . CYS A 1 155 ? 11.854 -6.626 -22.556 1.00 87.25 155 CYS A CA 1
ATOM 1211 C C . CYS A 1 155 ? 11.882 -6.264 -24.048 1.00 87.25 155 CYS A C 1
ATOM 1213 O O . CYS A 1 155 ? 12.539 -6.954 -24.825 1.00 87.25 155 CYS A O 1
ATOM 1215 N N . CYS A 1 156 ? 11.215 -5.176 -24.449 1.00 91.12 156 CYS A N 1
ATOM 1216 C CA . CYS A 1 156 ? 11.248 -4.691 -25.830 1.00 91.12 156 CYS A CA 1
ATOM 1217 C C . CYS A 1 156 ? 12.664 -4.282 -26.253 1.00 91.12 156 CYS A C 1
ATOM 1219 O O . CYS A 1 156 ? 13.100 -4.652 -27.338 1.00 91.12 156 CYS A O 1
ATOM 1221 N N . LEU A 1 157 ? 13.392 -3.569 -25.388 1.00 90.31 157 LEU A N 1
ATOM 1222 C CA . LEU A 1 157 ? 14.771 -3.165 -25.656 1.00 90.31 157 LEU A CA 1
ATOM 1223 C C . LEU A 1 157 ? 15.706 -4.374 -25.750 1.00 90.31 157 LEU A C 1
ATOM 1225 O O . LEU A 1 157 ? 16.533 -4.426 -26.649 1.00 90.31 157 LEU A O 1
ATOM 1229 N N . HIS A 1 158 ? 15.562 -5.355 -24.856 1.00 88.12 158 HIS A N 1
ATOM 1230 C CA . HIS A 1 158 ? 16.373 -6.570 -24.896 1.00 88.12 158 HIS A CA 1
ATOM 1231 C C . HIS A 1 158 ? 16.150 -7.359 -26.188 1.00 88.12 158 HIS A C 1
ATOM 1233 O O . HIS A 1 158 ? 17.110 -7.834 -26.784 1.00 88.12 158 HIS A O 1
ATOM 1239 N N . ARG A 1 159 ? 14.897 -7.453 -26.647 1.00 89.88 159 ARG A N 1
ATOM 1240 C CA . ARG A 1 159 ? 14.578 -8.076 -27.932 1.00 89.88 159 ARG A CA 1
ATOM 1241 C C . ARG A 1 159 ? 15.185 -7.307 -29.108 1.00 89.88 159 ARG A C 1
ATOM 1243 O O . ARG A 1 159 ? 15.782 -7.934 -29.966 1.00 89.88 159 ARG A O 1
ATOM 1250 N N . ALA A 1 160 ? 15.068 -5.979 -29.118 1.00 88.00 160 ALA A N 1
ATOM 1251 C CA . ALA A 1 160 ? 15.617 -5.149 -30.189 1.00 88.00 160 ALA A CA 1
ATOM 1252 C C . ALA A 1 160 ? 17.152 -5.217 -30.259 1.00 88.00 160 ALA A C 1
ATOM 1254 O O . ALA A 1 160 ? 17.708 -5.274 -31.346 1.00 88.00 160 ALA A O 1
ATOM 1255 N N . LEU A 1 161 ? 17.830 -5.238 -29.107 1.00 85.62 161 LEU A N 1
ATOM 1256 C CA . LEU A 1 161 ? 19.285 -5.413 -29.051 1.00 85.62 161 LEU A CA 1
ATOM 1257 C C . LEU A 1 161 ? 19.703 -6.796 -29.549 1.00 85.62 161 LEU A C 1
ATOM 1259 O O . LEU A 1 161 ? 20.665 -6.902 -30.288 1.00 85.62 161 LEU A O 1
ATOM 1263 N N . ARG A 1 162 ? 18.949 -7.839 -29.193 1.00 83.88 162 ARG A N 1
ATOM 1264 C CA . ARG A 1 162 ? 19.227 -9.192 -29.671 1.00 83.88 162 ARG A CA 1
ATOM 1265 C C . ARG A 1 162 ? 19.038 -9.332 -31.185 1.00 83.88 162 ARG A C 1
ATOM 1267 O O . ARG A 1 162 ? 19.849 -9.988 -31.816 1.00 83.88 162 ARG A O 1
ATOM 1274 N N . GLU A 1 163 ? 17.989 -8.731 -31.746 1.00 84.19 163 GLU A N 1
ATOM 1275 C CA . GLU A 1 163 ? 17.784 -8.695 -33.204 1.00 84.19 163 GLU A CA 1
ATOM 1276 C C . GLU A 1 163 ? 18.936 -7.936 -33.896 1.00 84.19 163 GLU A C 1
ATOM 1278 O O . GLU A 1 163 ? 19.429 -8.390 -34.919 1.00 84.19 163 GLU A O 1
ATOM 1283 N N . TYR A 1 164 ? 19.432 -6.846 -33.297 1.00 79.56 164 TYR A N 1
ATOM 1284 C CA . TYR A 1 164 ? 20.586 -6.105 -33.821 1.00 79.56 164 TYR A CA 1
ATOM 1285 C C . TYR A 1 164 ? 21.896 -6.914 -33.782 1.00 79.56 164 TYR A C 1
ATOM 1287 O O . TYR A 1 164 ? 22.645 -6.887 -34.753 1.00 79.56 164 TYR A O 1
ATOM 1295 N N . ASP A 1 165 ? 22.163 -7.638 -32.690 1.00 78.62 165 ASP A N 1
ATOM 1296 C CA . ASP A 1 165 ? 23.355 -8.492 -32.567 1.00 78.62 165 ASP A CA 1
ATOM 1297 C C . ASP A 1 165 ? 23.317 -9.654 -33.585 1.00 78.62 165 ASP A C 1
ATOM 1299 O O . ASP A 1 165 ? 24.325 -9.950 -34.223 1.00 78.62 165 ASP A O 1
ATOM 1303 N N . GLU A 1 166 ? 22.148 -10.282 -33.781 1.00 75.56 166 GLU A N 1
ATOM 1304 C CA . GLU A 1 166 ? 21.963 -11.368 -34.760 1.00 75.56 166 GLU A CA 1
ATOM 1305 C C . GLU A 1 166 ? 22.183 -10.873 -36.208 1.00 75.56 166 GLU A C 1
ATOM 1307 O O . GLU A 1 166 ? 22.838 -11.559 -36.996 1.00 75.56 166 GLU A O 1
ATOM 1312 N N . ASP A 1 167 ? 21.717 -9.663 -36.546 1.00 77.94 167 ASP A N 1
ATOM 1313 C CA . ASP A 1 167 ? 21.963 -9.038 -37.854 1.00 77.94 167 ASP A CA 1
ATOM 1314 C C . ASP A 1 167 ? 23.455 -8.708 -38.068 1.00 77.94 167 ASP A C 1
ATOM 1316 O O . ASP A 1 167 ? 23.979 -8.849 -39.177 1.00 77.94 167 ASP A O 1
ATOM 1320 N N . GLU A 1 168 ? 24.158 -8.259 -37.022 1.00 73.50 168 GLU A N 1
ATOM 1321 C CA . GLU A 1 168 ? 25.584 -7.935 -37.107 1.00 73.50 168 GLU A CA 1
ATOM 1322 C C . GLU A 1 168 ? 26.425 -9.202 -37.338 1.00 73.50 168 GLU A C 1
ATOM 1324 O O . GLU A 1 168 ? 27.277 -9.224 -38.232 1.00 73.50 168 GLU A O 1
ATOM 1329 N N . ASP A 1 169 ? 26.130 -10.284 -36.612 1.00 77.56 169 ASP A N 1
ATOM 1330 C CA . ASP A 1 169 ? 26.783 -11.588 -36.771 1.00 77.56 169 ASP A CA 1
ATOM 1331 C C . ASP A 1 169 ? 26.591 -12.168 -38.189 1.00 77.56 169 ASP A C 1
ATOM 1333 O O . ASP A 1 169 ? 27.534 -12.717 -38.770 1.00 77.56 169 ASP A O 1
ATOM 1337 N N . GLU A 1 170 ? 25.403 -12.015 -38.793 1.00 73.81 170 GLU A N 1
ATOM 1338 C CA . GLU A 1 170 ? 25.158 -12.429 -40.184 1.00 73.81 170 GLU A CA 1
ATOM 1339 C C . GLU A 1 170 ? 25.993 -11.628 -41.196 1.00 73.81 170 GLU A C 1
ATOM 1341 O O . GLU A 1 170 ? 26.493 -12.192 -42.179 1.00 73.81 170 GLU A O 1
ATOM 1346 N N . VAL A 1 171 ? 26.175 -10.323 -40.965 1.00 72.38 171 VAL A N 1
ATOM 1347 C CA . VAL A 1 171 ? 26.995 -9.460 -41.828 1.00 72.38 171 VAL A CA 1
ATOM 1348 C C . VAL A 1 171 ? 28.466 -9.868 -41.762 1.00 72.38 171 VAL A C 1
ATOM 1350 O O . VAL A 1 171 ? 29.094 -10.031 -42.811 1.00 72.38 171 VAL A O 1
ATOM 1353 N N . TRP A 1 172 ? 29.010 -10.080 -40.563 1.00 70.31 172 TRP A N 1
ATOM 1354 C CA . TRP A 1 172 ? 30.398 -10.521 -40.390 1.00 70.31 172 TRP A CA 1
ATOM 1355 C C . TRP A 1 172 ? 30.638 -11.912 -40.988 1.00 70.31 172 TRP A C 1
ATOM 1357 O O . TRP A 1 172 ? 31.609 -12.106 -41.718 1.00 70.31 172 TRP A O 1
ATOM 1367 N N . ALA A 1 173 ? 29.700 -12.847 -40.801 1.00 72.62 173 ALA A N 1
ATOM 1368 C CA . ALA A 1 173 ? 29.782 -14.181 -41.395 1.00 72.62 173 ALA A CA 1
ATOM 1369 C C . ALA A 1 173 ? 29.774 -14.164 -42.936 1.00 72.62 173 ALA A C 1
ATOM 1371 O O . ALA A 1 173 ? 30.315 -15.074 -43.571 1.00 72.62 173 ALA A O 1
ATOM 1372 N N . LYS A 1 174 ? 29.153 -13.152 -43.554 1.00 71.25 174 LYS A N 1
ATOM 1373 C CA . LYS A 1 174 ? 29.189 -12.968 -45.008 1.00 71.25 174 LYS A CA 1
ATOM 1374 C C . LYS A 1 174 ? 30.555 -12.470 -45.484 1.00 71.25 174 LYS A C 1
ATOM 1376 O O . LYS A 1 174 ? 31.062 -13.006 -46.465 1.00 71.25 174 LYS A O 1
ATOM 1381 N N . TYR A 1 175 ? 31.147 -11.502 -44.784 1.00 70.25 175 TYR A N 1
ATOM 1382 C CA . TYR A 1 175 ? 32.487 -10.994 -45.100 1.00 70.25 175 TYR A CA 1
ATOM 1383 C C . TYR A 1 175 ? 33.551 -12.099 -45.048 1.00 70.25 175 TYR A C 1
ATOM 1385 O O . TYR A 1 175 ? 34.311 -12.245 -46.002 1.00 70.25 175 TYR A O 1
ATOM 1393 N N . ASP A 1 176 ? 33.542 -12.936 -44.007 1.00 75.12 176 ASP A N 1
ATOM 1394 C CA . ASP A 1 176 ? 34.498 -14.048 -43.874 1.00 75.12 176 ASP A CA 1
ATOM 1395 C C . ASP A 1 176 ? 34.378 -15.079 -45.011 1.00 75.12 176 ASP A C 1
ATOM 1397 O O . ASP A 1 176 ? 35.362 -15.705 -45.409 1.00 75.12 176 ASP A O 1
ATOM 1401 N N . ARG A 1 177 ? 33.163 -15.273 -45.542 1.00 70.75 177 ARG A N 1
ATOM 1402 C CA . ARG A 1 177 ? 32.910 -16.214 -46.639 1.00 70.75 177 ARG A CA 1
ATOM 1403 C C . ARG A 1 177 ? 33.415 -15.659 -47.975 1.00 70.75 177 ARG A C 1
ATOM 1405 O O . ARG A 1 177 ? 34.072 -16.392 -48.709 1.00 70.75 177 ARG A O 1
ATOM 1412 N N . ASP A 1 178 ? 33.163 -14.379 -48.243 1.00 74.00 178 ASP A N 1
ATOM 1413 C CA . ASP A 1 178 ? 33.612 -13.709 -49.468 1.00 74.00 178 ASP A CA 1
ATOM 1414 C C . ASP A 1 178 ? 35.152 -13.617 -49.537 1.00 74.00 178 ASP A C 1
ATOM 1416 O O . ASP A 1 178 ? 35.715 -13.817 -50.611 1.00 74.00 178 ASP A O 1
ATOM 1420 N N . ASP A 1 179 ? 35.846 -13.409 -48.408 1.00 69.44 179 ASP A N 1
ATOM 1421 C CA . ASP A 1 179 ? 37.319 -13.419 -48.368 1.00 69.44 179 ASP A CA 1
ATOM 1422 C C . ASP A 1 179 ? 37.900 -14.821 -48.643 1.00 69.44 179 ASP A C 1
ATOM 1424 O O . ASP A 1 179 ? 38.934 -14.944 -49.304 1.00 69.44 179 ASP A O 1
ATOM 1428 N N . SER A 1 180 ? 37.221 -15.886 -48.198 1.00 69.00 180 SER A N 1
ATOM 1429 C CA . SER A 1 180 ? 37.691 -17.272 -48.354 1.00 69.00 180 SER A CA 1
ATOM 1430 C C . SER A 1 180 ? 37.595 -17.839 -49.777 1.00 69.00 180 SER A C 1
ATOM 1432 O O . SER A 1 180 ? 38.317 -18.781 -50.095 1.00 69.00 180 SER A O 1
ATOM 1434 N N . ASP A 1 181 ? 36.748 -17.262 -50.635 1.00 69.06 181 ASP A N 1
ATOM 1435 C CA . ASP A 1 181 ? 36.573 -17.686 -52.034 1.00 69.06 181 ASP A CA 1
ATOM 1436 C C . ASP A 1 181 ? 37.554 -16.976 -53.004 1.00 69.06 181 ASP A C 1
ATOM 1438 O O . ASP A 1 181 ? 37.509 -17.204 -54.217 1.00 69.06 181 ASP A O 1
ATOM 1442 N N . SER A 1 182 ? 38.439 -16.109 -52.490 1.00 61.44 182 SER A N 1
ATOM 1443 C CA . SER A 1 182 ? 39.388 -15.301 -53.283 1.00 61.44 182 SER A CA 1
ATOM 1444 C C . SER A 1 182 ? 40.768 -15.937 -53.525 1.00 61.44 182 SER A C 1
ATOM 1446 O O . SER A 1 182 ? 41.552 -15.353 -54.280 1.00 61.44 182 SER A O 1
ATOM 1448 N N . ASP A 1 183 ? 41.069 -17.081 -52.902 1.00 55.75 183 ASP A N 1
ATOM 1449 C CA . ASP A 1 183 ? 42.349 -17.818 -52.996 1.00 55.75 183 ASP A CA 1
ATOM 1450 C C . ASP A 1 183 ? 42.237 -19.088 -53.864 1.00 55.75 183 ASP A C 1
ATOM 1452 O O . ASP A 1 183 ? 43.189 -19.368 -54.637 1.00 55.75 183 ASP A O 1
#

pLDDT: mean 76.37, std 8.18, range [51.84, 91.12]

Secondary structure (DSSP, 8-state):
-HHHHHHHHHHHHHHHSS-SEEE-S-STT--S-EEE-SSEEESSS-EEHHHHIIIIIHHHHHHH-BTTB--SHHHHHHHHHHHHHHHHHHHHHHHHHT--HHHHHHHHHHHHHHHHHHHHHHGGGS--PPPEE-HHHHHHHHHHHHHHHHHHHHHHHHHHHHHHHHHHHHHHHHHHHHHHTT-

Organism: NCBI:txid1169474

Foldseek 3Di:
DVLLVLLVVLLVLLQPDQAQWWQCPDPPPRNWIWRHHQQFIDIPDTDGLVCCLVPPQPVVLVVCDDPNDNPDPVSVLSVLVSVLSVVLNVLSNQLNVVPALVSVVVSLVCNVVSQVVSVVVSVVVHDGGRIDRGPSSVSSNSSSVSVVVVVVVVVVVVVVVVVVVVVVVVVVVVVVVVVVVPD